Protein AF-A0A151MR21-F1 (afdb_monomer)

InterPro domains:
  IPR029207 FAM198 family [PF15051] (34-133)
  IPR029207 FAM198 family [PTHR15905] (34-133)

Sequence (136 aa):
MVDSTAPLGRAPCLSIQHTEWTKLALFDFLLQIRRTEPSQLVFIDNAGRLLHPEAKLNFRLLEGIDSFPQTAVTVLQSGCLQNMLLKSLYMDQEFWESQGGFEGLRHLLETIDRRGQILLQYIQDHNLTVIKDLLL

Foldseek 3Di:
DDDPPDDPPDDPPDPDDVVVVVVVVVCCVVVVPDPDDVPDDDDPPCPDDLVDDPVPDDCVVCPPQQEDEQVLLVCLVVLCQLVVVLVVQVVPVVSCVVQVHCVSCVSSSVSVSVNSVVVNVVCVVVVRYYDYDDPD

pLDDT: mean 83.93, std 15.31, range [38.72, 98.12]

Secondary structure (DSSP, 8-state):
-----------TT--S-HHHHHHHHHHHHHHT-----TTS---------TTS-GGG--GGGGTT--EEEHHHHHHHHHT-HHHHHHHHHHT-HHHHHHTTHHHHHHHHHHHHHHHHHHHHHHHHHTT-EEE-----

Structure (mmCIF, N/CA/C/O backbone):
data_AF-A0A151MR21-F1
#
_entry.id   AF-A0A151MR21-F1
#
loop_
_atom_site.group_PDB
_atom_site.id
_atom_site.type_symbol
_atom_site.label_atom_id
_atom_site.label_alt_id
_atom_site.label_comp_id
_atom_site.label_asym_id
_atom_site.label_entity_id
_atom_site.label_seq_id
_atom_site.pdbx_PDB_ins_code
_atom_site.Cartn_x
_atom_site.Cartn_y
_atom_site.Cartn_z
_atom_site.occupancy
_atom_site.B_iso_or_equiv
_atom_site.auth_seq_id
_atom_site.auth_comp_id
_atom_site.auth_asym_id
_atom_site.auth_atom_id
_atom_site.pdbx_PDB_model_num
ATOM 1 N N . MET A 1 1 ? 41.095 -40.585 25.741 1.00 38.72 1 MET A N 1
ATOM 2 C CA . MET A 1 1 ? 41.337 -39.137 25.893 1.00 38.72 1 MET A CA 1
ATOM 3 C C . MET A 1 1 ? 41.099 -38.544 24.515 1.00 38.72 1 MET A C 1
ATOM 5 O O . MET A 1 1 ? 41.920 -38.757 23.637 1.00 38.72 1 MET A O 1
ATOM 9 N N . VAL A 1 2 ? 39.893 -38.029 24.270 1.00 44.12 2 VAL A N 1
ATOM 10 C CA . VAL A 1 2 ? 39.498 -37.495 22.957 1.00 44.12 2 VAL A CA 1
ATOM 11 C C . VAL A 1 2 ? 39.950 -36.041 22.910 1.00 44.12 2 VAL A C 1
ATOM 13 O O . VAL A 1 2 ? 39.665 -35.284 23.835 1.00 44.12 2 VAL A O 1
ATOM 16 N N . ASP A 1 3 ? 40.717 -35.710 21.879 1.00 41.47 3 ASP A N 1
ATOM 17 C CA . ASP A 1 3 ? 41.233 -34.377 21.592 1.00 41.47 3 ASP A CA 1
ATOM 18 C C . ASP A 1 3 ? 40.075 -33.458 21.167 1.00 41.47 3 ASP A C 1
ATOM 20 O O . ASP A 1 3 ? 39.428 -33.678 20.142 1.00 41.47 3 ASP A O 1
ATOM 24 N N . SER A 1 4 ? 39.776 -32.463 22.002 1.00 50.44 4 SER A N 1
ATOM 25 C CA . SER A 1 4 ? 38.773 -31.426 21.752 1.00 50.44 4 SER A CA 1
ATOM 26 C C . SER A 1 4 ? 39.446 -30.206 21.134 1.00 50.44 4 SER A C 1
ATOM 28 O O . SER A 1 4 ? 39.573 -29.163 21.770 1.00 50.44 4 SER A O 1
ATOM 30 N N . THR A 1 5 ? 39.861 -30.320 19.879 1.00 56.72 5 THR A N 1
ATOM 31 C CA . THR A 1 5 ? 40.262 -29.176 19.052 1.00 56.72 5 THR A CA 1
ATOM 32 C C . THR A 1 5 ? 39.294 -29.030 17.881 1.00 56.72 5 THR A C 1
ATOM 34 O O . THR A 1 5 ? 39.641 -29.151 16.711 1.00 56.72 5 THR A O 1
ATOM 37 N N . ALA A 1 6 ? 38.024 -28.754 18.201 1.00 52.84 6 ALA A N 1
ATOM 38 C CA . ALA A 1 6 ? 37.104 -28.208 17.212 1.00 52.84 6 ALA A CA 1
ATOM 39 C C . ALA A 1 6 ? 37.568 -26.776 16.878 1.00 52.84 6 ALA A C 1
ATOM 41 O O . ALA A 1 6 ? 37.727 -25.970 17.801 1.00 52.84 6 ALA A O 1
ATOM 42 N N . PRO A 1 7 ? 37.790 -26.423 15.599 1.00 57.03 7 PRO A N 1
ATOM 43 C CA . PRO A 1 7 ? 38.008 -25.033 15.244 1.00 57.03 7 PRO A CA 1
ATOM 44 C C . PRO A 1 7 ? 36.784 -24.234 15.703 1.00 57.03 7 PRO A C 1
ATOM 46 O O . PRO A 1 7 ? 35.654 -24.702 15.559 1.00 57.03 7 PRO A O 1
ATOM 49 N N . LEU A 1 8 ? 36.995 -23.014 16.205 1.00 60.31 8 LEU A N 1
ATOM 50 C CA . LEU A 1 8 ? 35.966 -21.978 16.413 1.00 60.31 8 LEU A CA 1
ATOM 51 C C . LEU A 1 8 ? 35.385 -21.515 15.057 1.00 60.31 8 LEU A C 1
ATOM 53 O O . LEU A 1 8 ? 35.346 -20.335 14.720 1.00 60.31 8 LEU A O 1
ATOM 57 N N . GLY A 1 9 ? 35.001 -22.466 14.215 1.00 59.47 9 GLY A N 1
ATOM 58 C CA . GLY A 1 9 ? 34.546 -22.282 12.857 1.00 59.47 9 GLY A CA 1
ATOM 59 C C . GLY A 1 9 ? 33.036 -22.354 12.826 1.00 59.47 9 GLY A C 1
ATOM 60 O O . GLY A 1 9 ? 32.485 -23.419 12.597 1.00 59.47 9 GLY A O 1
ATOM 61 N N . ARG A 1 10 ? 32.413 -21.187 13.014 1.00 56.78 10 ARG A N 1
ATOM 62 C CA . ARG A 1 10 ? 31.068 -20.842 12.534 1.00 56.78 10 ARG A CA 1
ATOM 63 C C . ARG A 1 10 ? 29.939 -21.742 13.059 1.00 56.78 10 ARG A C 1
ATOM 65 O O . ARG A 1 10 ? 29.732 -22.857 12.596 1.00 56.78 10 ARG A O 1
ATOM 72 N N . ALA A 1 11 ? 29.143 -21.204 13.987 1.00 56.78 11 ALA A N 1
ATOM 73 C CA . ALA A 1 11 ? 27.914 -21.852 14.435 1.00 56.78 11 ALA A CA 1
ATOM 74 C C . ALA A 1 11 ? 27.050 -22.244 13.208 1.00 56.78 11 ALA A C 1
ATOM 76 O O . ALA A 1 11 ? 26.735 -21.357 12.406 1.00 56.78 11 ALA A O 1
ATOM 77 N N . PRO A 1 12 ? 26.651 -23.523 13.050 1.00 58.00 12 PRO A N 1
ATOM 78 C CA . PRO A 1 12 ? 25.942 -24.027 11.863 1.00 58.00 12 PRO A CA 1
ATOM 79 C C . PRO A 1 12 ? 24.595 -23.344 11.575 1.00 58.00 12 PRO A C 1
ATOM 81 O O . PRO A 1 12 ? 24.002 -23.556 10.523 1.00 58.00 12 PRO A O 1
ATOM 84 N N . CYS A 1 13 ? 24.106 -22.530 12.513 1.00 59.62 13 CYS A N 1
ATOM 85 C CA . CYS A 1 13 ? 22.783 -21.916 12.496 1.00 59.62 13 CYS A CA 1
ATOM 86 C C . CYS A 1 13 ? 22.773 -20.476 11.957 1.00 59.62 13 CYS A C 1
ATOM 88 O O . CYS A 1 13 ? 21.702 -19.896 11.803 1.00 59.62 13 CYS A O 1
ATOM 90 N N . LEU A 1 14 ? 23.937 -19.869 11.699 1.00 56.38 14 LEU A N 1
ATOM 91 C CA . LEU A 1 14 ? 24.028 -18.492 11.210 1.00 56.38 14 LEU A CA 1
ATOM 92 C C . LEU A 1 14 ? 24.391 -18.498 9.723 1.00 56.38 14 LEU A C 1
ATOM 94 O O . LEU A 1 14 ? 25.561 -18.544 9.335 1.00 56.38 14 LEU A O 1
ATOM 98 N N . SER A 1 15 ? 23.356 -18.438 8.882 1.00 58.53 15 SER A N 1
ATOM 99 C CA . SER A 1 15 ? 23.476 -18.265 7.426 1.00 58.53 15 SER A CA 1
ATOM 100 C C . SER A 1 15 ? 24.136 -16.934 7.040 1.00 58.53 15 SER A C 1
ATOM 102 O O . SER A 1 15 ? 24.659 -16.797 5.935 1.00 58.53 15 SER A O 1
ATOM 104 N N . ILE A 1 16 ? 24.172 -15.971 7.963 1.00 65.38 16 ILE A N 1
ATOM 105 C CA . ILE A 1 16 ? 24.714 -14.628 7.760 1.00 6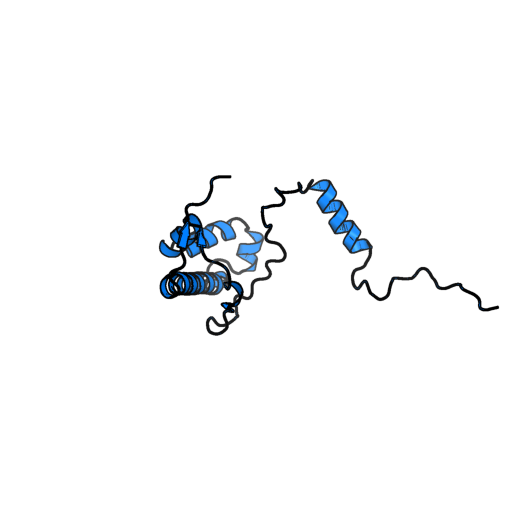5.38 16 ILE A CA 1
ATOM 106 C C . ILE A 1 16 ? 26.172 -14.581 8.242 1.00 65.38 16 ILE A C 1
ATOM 108 O O . ILE A 1 16 ? 26.481 -14.960 9.372 1.00 65.38 16 ILE A O 1
ATOM 112 N N . GLN A 1 17 ? 27.089 -14.126 7.382 1.00 76.69 17 GLN A N 1
ATOM 113 C CA .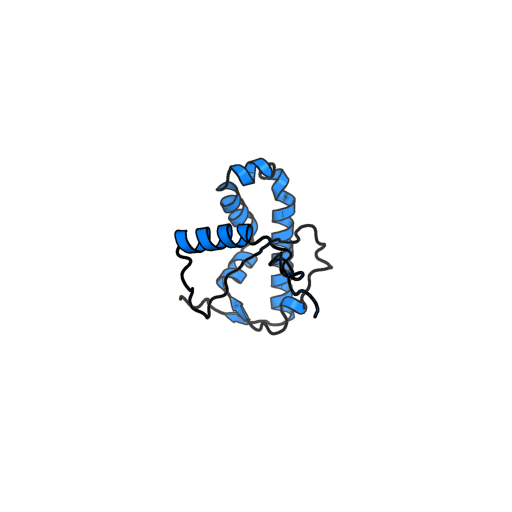 GLN A 1 17 ? 28.491 -13.910 7.759 1.00 76.69 17 GLN A CA 1
ATOM 114 C C . GLN A 1 17 ? 28.605 -12.796 8.809 1.00 76.69 17 GLN A C 1
ATOM 116 O O . GLN A 1 17 ? 27.911 -11.787 8.726 1.00 76.69 17 GLN A O 1
ATOM 121 N N . HIS A 1 18 ? 29.525 -12.940 9.767 1.00 74.62 18 HIS A N 1
ATOM 122 C CA . HIS A 1 18 ? 29.764 -11.935 10.814 1.00 74.62 18 HIS A CA 1
ATOM 123 C C . HIS A 1 18 ? 30.091 -10.539 10.245 1.00 74.62 18 HIS A C 1
ATOM 125 O O . HIS A 1 18 ? 29.738 -9.524 10.834 1.00 74.62 18 HIS A O 1
ATOM 131 N N . THR A 1 19 ? 30.709 -10.477 9.064 1.00 73.75 19 THR A N 1
ATOM 132 C CA . THR A 1 19 ? 31.006 -9.231 8.343 1.00 73.75 19 THR A CA 1
ATOM 133 C C . THR A 1 19 ? 29.758 -8.465 7.908 1.00 73.75 19 THR A C 1
ATOM 135 O O . THR A 1 19 ? 29.790 -7.239 7.874 1.00 73.75 19 THR A O 1
ATOM 138 N N . GLU A 1 20 ? 28.648 -9.147 7.616 1.00 79.44 20 GLU A N 1
ATOM 139 C CA . GLU A 1 20 ? 27.389 -8.477 7.263 1.00 79.44 20 GLU A CA 1
ATOM 140 C C . GLU A 1 20 ? 26.753 -7.812 8.490 1.00 79.44 20 GLU A C 1
ATOM 142 O O . GLU A 1 20 ? 26.259 -6.691 8.394 1.00 79.44 20 GLU A O 1
ATOM 147 N N . TRP A 1 21 ? 26.878 -8.429 9.671 1.00 79.06 21 TRP A N 1
ATOM 148 C CA . TRP A 1 21 ? 26.493 -7.795 10.936 1.00 79.06 21 TRP A CA 1
ATOM 149 C C . TRP A 1 21 ? 27.328 -6.547 11.234 1.00 79.06 21 TRP A C 1
ATOM 151 O O . TRP A 1 21 ? 26.794 -5.559 11.729 1.00 79.06 21 TRP A O 1
ATOM 161 N N . THR A 1 22 ? 28.623 -6.554 10.895 1.00 81.94 22 THR A N 1
ATOM 162 C CA . THR A 1 22 ? 29.491 -5.376 11.048 1.00 81.94 22 THR A CA 1
ATOM 163 C C . THR A 1 22 ? 29.026 -4.200 10.188 1.00 81.94 22 THR A C 1
ATOM 165 O O . THR A 1 22 ? 29.063 -3.068 10.664 1.00 81.94 22 THR A O 1
ATOM 168 N N . LYS A 1 23 ? 28.556 -4.441 8.955 1.00 82.12 23 LYS A N 1
ATOM 169 C CA . LYS A 1 23 ? 28.025 -3.374 8.087 1.00 82.12 23 LYS A CA 1
ATOM 170 C C . LYS A 1 23 ? 26.770 -2.741 8.683 1.00 82.12 23 LYS A C 1
ATOM 172 O O . LYS A 1 23 ? 26.696 -1.519 8.746 1.00 82.12 23 LYS A O 1
ATOM 177 N N . LEU A 1 24 ? 25.833 -3.564 9.159 1.00 79.44 24 LEU A N 1
ATOM 178 C CA . LEU A 1 24 ? 24.608 -3.093 9.810 1.00 79.44 24 LEU A CA 1
ATOM 179 C C . LEU A 1 24 ? 24.924 -2.292 11.083 1.00 79.44 24 LEU A C 1
ATOM 181 O O . LEU A 1 24 ? 24.492 -1.153 11.213 1.00 79.44 24 LEU A O 1
ATOM 185 N N . ALA A 1 25 ? 25.761 -2.842 11.970 1.00 80.31 25 ALA A N 1
ATOM 186 C CA . ALA A 1 25 ? 26.153 -2.191 13.221 1.00 80.31 25 ALA A CA 1
ATOM 187 C C . ALA A 1 25 ? 26.901 -0.863 13.004 1.00 80.31 25 ALA A C 1
ATOM 189 O O . ALA A 1 25 ? 26.692 0.090 13.754 1.00 80.31 25 ALA A O 1
ATOM 190 N N . LEU A 1 26 ? 27.760 -0.778 11.980 1.00 83.19 26 LEU A N 1
ATOM 191 C CA . LEU A 1 26 ? 28.422 0.470 11.595 1.00 83.19 26 LEU A CA 1
ATOM 192 C C . LEU A 1 26 ? 27.400 1.520 11.145 1.00 83.19 26 LEU A C 1
ATOM 194 O O . LEU A 1 26 ? 27.498 2.677 11.545 1.00 83.19 26 LEU A O 1
ATOM 198 N N . PHE A 1 27 ? 26.430 1.123 10.322 1.00 79.12 27 PHE A N 1
ATOM 199 C CA . PHE A 1 27 ? 25.399 2.026 9.818 1.00 79.12 27 PHE A CA 1
ATOM 200 C C . PHE A 1 27 ? 24.502 2.538 10.952 1.00 79.12 27 PHE A C 1
ATOM 202 O O . PHE A 1 27 ? 24.320 3.747 11.074 1.00 79.12 27 PHE A O 1
ATOM 209 N N . ASP A 1 28 ? 24.040 1.654 11.839 1.00 75.81 28 ASP A N 1
ATOM 210 C CA . ASP A 1 28 ? 23.249 2.016 13.023 1.00 75.81 28 ASP A CA 1
ATOM 211 C C . ASP A 1 28 ? 24.001 2.987 13.942 1.00 75.81 28 ASP A C 1
ATOM 213 O O . ASP A 1 28 ? 23.427 3.967 14.428 1.00 75.81 28 ASP A O 1
ATOM 217 N N . PHE A 1 29 ? 25.300 2.742 14.148 1.00 78.62 29 PHE A N 1
ATOM 218 C CA . PHE A 1 29 ? 26.169 3.614 14.932 1.00 78.62 29 PHE A CA 1
ATOM 219 C C . PHE A 1 29 ? 26.305 5.007 14.303 1.00 78.62 29 PHE A C 1
ATOM 221 O O . PHE A 1 29 ? 26.164 6.013 14.999 1.00 78.62 29 PHE A O 1
ATOM 228 N N . LEU A 1 30 ? 26.557 5.080 12.992 1.00 78.62 30 LEU A N 1
ATOM 229 C CA . LEU A 1 30 ? 26.747 6.347 12.277 1.00 78.62 30 LEU A CA 1
ATOM 230 C C . LEU A 1 30 ? 25.454 7.152 12.153 1.00 78.62 30 LEU A C 1
ATOM 232 O O . LEU A 1 30 ? 25.473 8.375 12.291 1.00 78.62 30 LEU A O 1
ATOM 236 N N . LEU A 1 31 ? 24.335 6.479 11.895 1.00 74.81 31 LEU A N 1
ATOM 237 C CA . LEU A 1 31 ? 23.042 7.129 11.713 1.00 74.81 31 LEU A CA 1
ATOM 238 C C . LEU A 1 31 ? 22.366 7.493 13.034 1.00 74.81 31 LEU A C 1
ATOM 240 O O . LEU A 1 31 ? 21.377 8.224 13.010 1.00 74.81 31 LEU A O 1
ATOM 244 N N . GLN A 1 32 ? 22.889 7.009 14.168 1.00 62.03 32 GLN A N 1
ATOM 245 C CA . GLN A 1 32 ? 22.267 7.144 15.483 1.00 62.03 32 GLN A CA 1
ATOM 246 C C . GLN A 1 32 ? 20.763 6.889 15.402 1.00 62.03 32 GLN A C 1
ATOM 248 O O . GLN A 1 32 ? 19.970 7.751 15.797 1.00 62.03 32 GLN A O 1
ATOM 253 N N . ILE A 1 33 ? 20.368 5.737 14.843 1.00 60.41 33 ILE A N 1
ATOM 254 C CA . ILE A 1 33 ? 18.953 5.372 14.748 1.00 60.41 33 ILE A CA 1
ATOM 255 C C . ILE A 1 33 ? 18.399 5.406 16.173 1.00 60.41 33 ILE A C 1
ATOM 257 O O . ILE A 1 33 ? 18.707 4.555 17.011 1.00 60.41 33 ILE A O 1
ATOM 261 N N . ARG A 1 34 ? 17.665 6.481 16.486 1.00 56.69 34 ARG A N 1
ATOM 262 C CA . ARG A 1 34 ? 17.106 6.696 17.815 1.00 56.69 34 ARG A CA 1
ATOM 263 C C . ARG A 1 34 ? 16.205 5.510 18.111 1.00 56.69 34 ARG A C 1
ATOM 265 O O . ARG A 1 34 ? 15.510 5.022 17.223 1.00 56.69 34 ARG A O 1
ATOM 272 N N . ARG A 1 35 ? 16.154 5.109 19.382 1.00 55.66 35 ARG A N 1
ATOM 273 C CA . ARG A 1 35 ? 14.978 4.404 19.887 1.00 55.66 35 ARG A CA 1
ATOM 274 C C . ARG A 1 35 ? 13.800 5.337 19.630 1.00 55.66 35 ARG A C 1
ATOM 276 O O . ARG A 1 35 ? 13.653 6.341 20.323 1.00 55.66 35 ARG A O 1
ATOM 283 N N . THR A 1 36 ? 13.050 5.066 18.570 1.00 55.59 36 THR A N 1
ATOM 284 C CA . THR A 1 36 ? 11.717 5.624 18.387 1.00 55.59 36 THR A CA 1
ATOM 285 C C . THR A 1 36 ? 10.909 5.309 19.640 1.00 55.59 36 THR A C 1
ATOM 287 O O . THR A 1 36 ? 11.229 4.358 20.363 1.00 55.59 36 THR A O 1
ATOM 290 N N . GLU A 1 37 ? 9.894 6.123 19.924 1.00 60.69 37 GLU A N 1
ATOM 291 C CA . GLU A 1 37 ? 8.915 5.806 20.963 1.00 60.69 37 GLU A CA 1
ATOM 292 C C . GLU A 1 37 ? 8.546 4.317 20.844 1.00 60.69 37 GLU A C 1
ATOM 294 O O . GLU A 1 37 ? 8.171 3.893 19.747 1.00 60.69 37 GLU A O 1
ATOM 299 N N . PRO A 1 38 ? 8.698 3.489 21.899 1.00 63.50 38 PRO A N 1
ATOM 300 C CA . PRO A 1 38 ? 8.489 2.040 21.802 1.00 63.50 38 PRO A CA 1
ATOM 301 C C . PRO A 1 38 ? 7.094 1.644 21.295 1.00 63.50 38 PRO A C 1
ATOM 303 O O . PRO A 1 38 ? 6.872 0.495 20.925 1.00 63.50 38 PRO A O 1
ATOM 306 N N . SER A 1 39 ? 6.153 2.590 21.303 1.00 70.88 39 SER A N 1
ATOM 307 C CA . SER A 1 39 ? 4.789 2.473 20.796 1.00 70.88 39 SER A CA 1
ATOM 308 C C . SER A 1 39 ? 4.641 2.747 19.294 1.00 70.88 39 SER A C 1
ATOM 310 O O . SER A 1 39 ? 3.578 2.461 18.744 1.00 70.88 39 SER A O 1
ATOM 312 N N . GLN A 1 40 ? 5.657 3.284 18.613 1.00 74.06 40 GLN A N 1
ATOM 313 C CA . GLN A 1 40 ? 5.590 3.596 17.188 1.00 74.06 40 GLN A CA 1
ATOM 314 C C . GLN A 1 40 ? 6.226 2.484 16.353 1.00 74.06 40 GLN A C 1
ATOM 316 O O . GLN A 1 40 ? 7.423 2.209 16.438 1.00 74.06 40 GLN A O 1
ATOM 321 N N . LEU A 1 41 ? 5.408 1.862 15.505 1.00 78.94 41 LEU A N 1
ATOM 322 C CA . LEU A 1 41 ? 5.872 0.868 14.545 1.00 78.94 41 LEU A CA 1
ATOM 323 C C . LEU A 1 41 ? 6.745 1.526 13.469 1.00 78.94 41 LEU A C 1
ATOM 325 O O . LEU A 1 41 ? 6.399 2.575 12.924 1.00 78.94 41 LEU A O 1
ATOM 329 N N . VAL A 1 42 ? 7.855 0.868 13.135 1.00 77.19 42 VAL A N 1
ATOM 330 C CA . VAL A 1 42 ? 8.700 1.216 11.989 1.00 77.19 42 VAL A CA 1
ATOM 331 C C . VAL A 1 42 ? 8.456 0.194 10.882 1.00 77.19 42 VAL A C 1
ATOM 333 O O . VAL A 1 42 ? 8.454 -1.011 11.130 1.00 77.19 42 VAL A O 1
ATOM 336 N N . PHE A 1 43 ? 8.252 0.672 9.656 1.00 78.56 43 PHE A N 1
ATOM 337 C CA . PHE A 1 43 ? 8.016 -0.173 8.487 1.00 78.56 43 PHE A CA 1
ATOM 338 C C . PHE A 1 43 ? 9.348 -0.543 7.827 1.00 78.56 43 PHE A C 1
ATOM 340 O O . PHE A 1 43 ? 9.901 0.251 7.066 1.00 78.56 43 PHE A O 1
ATOM 347 N N . ILE A 1 44 ? 9.859 -1.739 8.109 1.00 78.38 44 ILE A N 1
ATOM 348 C CA . ILE A 1 44 ? 11.095 -2.279 7.519 1.00 78.38 44 ILE A CA 1
ATOM 349 C C . ILE A 1 44 ? 10.793 -3.441 6.568 1.00 78.38 44 ILE A C 1
ATOM 351 O O . ILE A 1 44 ? 9.714 -4.026 6.617 1.00 78.38 44 ILE A O 1
ATOM 355 N N . ASP A 1 45 ? 11.750 -3.761 5.694 1.00 76.75 45 ASP A N 1
ATOM 356 C CA . ASP A 1 45 ? 11.670 -4.888 4.752 1.00 76.75 45 ASP A CA 1
ATOM 357 C C . ASP A 1 45 ? 10.436 -4.858 3.826 1.00 76.75 45 ASP A C 1
ATOM 359 O O . ASP A 1 45 ? 9.800 -5.873 3.534 1.00 76.75 45 ASP A O 1
ATOM 363 N N . ASN A 1 46 ? 10.109 -3.669 3.311 1.00 77.69 46 ASN A N 1
ATOM 364 C CA . ASN A 1 46 ? 8.941 -3.418 2.460 1.00 77.69 46 ASN A CA 1
ATOM 365 C C . ASN A 1 46 ? 9.128 -3.917 1.006 1.00 77.69 46 ASN A C 1
ATOM 367 O O . ASN A 1 46 ? 9.051 -3.144 0.052 1.00 77.69 46 ASN A O 1
ATOM 371 N N . ALA A 1 47 ? 9.350 -5.218 0.807 1.00 82.00 47 ALA A N 1
ATOM 372 C CA . ALA A 1 47 ? 9.399 -5.855 -0.514 1.00 82.00 47 ALA A CA 1
ATOM 373 C C . ALA A 1 47 ? 7.982 -6.214 -1.011 1.00 82.00 47 ALA A C 1
ATOM 375 O O . ALA A 1 47 ? 7.550 -7.372 -0.988 1.00 82.00 47 ALA A O 1
ATOM 376 N N . GLY A 1 48 ? 7.220 -5.198 -1.425 1.00 82.00 48 GLY A N 1
ATOM 377 C CA . GLY A 1 48 ? 5.824 -5.343 -1.849 1.00 82.00 48 GLY A CA 1
ATOM 378 C C . GLY A 1 48 ? 5.618 -6.301 -3.036 1.00 82.00 48 GLY A C 1
ATOM 379 O O . GLY A 1 48 ? 6.400 -6.344 -3.981 1.00 82.00 48 GLY A O 1
ATOM 380 N N . ARG A 1 49 ? 4.507 -7.056 -3.030 1.00 86.56 49 ARG A N 1
ATOM 381 C CA . ARG A 1 49 ? 4.126 -7.976 -4.124 1.00 86.56 49 ARG A CA 1
ATOM 382 C C . ARG A 1 49 ? 3.092 -7.343 -5.054 1.00 86.56 49 ARG A C 1
ATOM 384 O O . ARG A 1 49 ? 1.888 -7.592 -4.933 1.00 86.56 49 ARG A O 1
ATOM 391 N N . LEU A 1 50 ? 3.559 -6.510 -5.976 1.00 84.12 50 LEU A N 1
ATOM 392 C CA . LEU A 1 50 ? 2.703 -5.701 -6.855 1.00 84.12 50 LEU A CA 1
ATOM 393 C C . LEU A 1 50 ? 2.160 -6.468 -8.069 1.00 84.12 50 LEU A C 1
ATOM 395 O O . LEU A 1 50 ? 1.079 -6.162 -8.542 1.00 84.12 50 LEU A O 1
ATOM 399 N N . LEU A 1 51 ? 2.825 -7.536 -8.511 1.00 85.56 51 LEU A N 1
ATOM 400 C CA . LEU A 1 51 ? 2.301 -8.416 -9.571 1.00 85.56 51 LEU A CA 1
ATOM 401 C C . LEU A 1 51 ? 1.268 -9.435 -9.060 1.00 85.56 51 LEU A C 1
ATOM 403 O O . LEU A 1 51 ? 0.747 -10.248 -9.821 1.00 85.56 51 LEU A O 1
ATOM 407 N N . HIS A 1 52 ? 0.993 -9.440 -7.754 1.00 85.56 52 HIS A N 1
ATOM 408 C CA . HIS A 1 52 ? 0.053 -10.380 -7.160 1.00 85.56 52 HIS A CA 1
ATOM 409 C C . HIS A 1 52 ? -1.392 -10.000 -7.540 1.00 85.56 52 HIS A C 1
ATOM 411 O O . HIS A 1 52 ? -1.780 -8.853 -7.304 1.00 85.56 52 HIS A O 1
ATOM 417 N N . PRO A 1 53 ? -2.214 -10.928 -8.066 1.00 89.81 53 PRO A N 1
ATOM 418 C CA . PRO A 1 53 ? -3.597 -10.616 -8.419 1.00 89.81 53 PRO A CA 1
ATOM 419 C C . PRO A 1 53 ? -4.415 -10.137 -7.218 1.00 89.81 53 PRO A C 1
ATOM 421 O O . PRO A 1 53 ? -4.280 -10.691 -6.124 1.00 89.81 53 PRO A O 1
ATOM 424 N N . GLU A 1 54 ? -5.303 -9.170 -7.446 1.00 91.25 54 GLU A N 1
ATOM 425 C CA . GLU A 1 54 ? -6.194 -8.581 -6.432 1.00 91.25 54 GLU A CA 1
ATOM 426 C C . GLU A 1 54 ? -7.089 -9.626 -5.748 1.00 91.25 54 GLU A C 1
ATOM 428 O O . GLU A 1 54 ? -7.269 -9.598 -4.536 1.00 91.25 54 GLU A O 1
ATOM 433 N N . ALA A 1 55 ? -7.551 -10.636 -6.492 1.00 90.88 55 ALA A N 1
ATOM 434 C CA . ALA A 1 55 ? -8.342 -11.748 -5.952 1.00 90.88 55 ALA A CA 1
ATOM 435 C C . ALA A 1 55 ? -7.600 -12.603 -4.901 1.00 90.88 55 ALA A C 1
ATOM 437 O O . ALA A 1 55 ? -8.198 -13.474 -4.278 1.00 90.88 55 ALA A O 1
ATOM 438 N N . LYS A 1 56 ? -6.289 -12.396 -4.726 1.00 92.06 56 LYS A N 1
ATOM 439 C CA . LYS A 1 56 ? -5.454 -13.101 -3.745 1.00 92.06 56 LYS A CA 1
ATOM 440 C C . LYS A 1 56 ? -4.950 -12.185 -2.623 1.00 92.06 56 LYS A C 1
ATOM 442 O O . LYS A 1 56 ? -4.001 -12.552 -1.929 1.00 92.06 56 LYS A O 1
ATOM 447 N N . LEU A 1 57 ? -5.530 -10.996 -2.459 1.00 93.38 57 LEU A N 1
ATOM 448 C CA . LEU A 1 57 ? -5.249 -10.153 -1.298 1.00 93.38 57 LEU A CA 1
ATOM 449 C C . LEU A 1 57 ? -5.624 -10.895 -0.009 1.00 93.38 57 LEU A C 1
ATOM 451 O O . LEU A 1 57 ? -6.666 -11.541 0.078 1.00 93.38 57 LEU A O 1
ATOM 455 N N . ASN A 1 58 ? -4.748 -10.818 0.993 1.00 92.88 58 ASN A N 1
ATOM 456 C CA . ASN A 1 58 ? -4.926 -11.519 2.257 1.00 92.88 58 ASN A CA 1
ATOM 457 C C . ASN A 1 58 ? -5.586 -10.602 3.294 1.00 92.88 58 ASN A C 1
ATOM 459 O O . ASN A 1 58 ? -4.898 -9.937 4.068 1.00 92.88 58 ASN A O 1
ATOM 463 N N . PHE A 1 59 ? -6.918 -10.594 3.325 1.00 94.25 59 PHE A N 1
ATOM 464 C CA . PHE A 1 59 ? -7.695 -9.800 4.285 1.00 94.25 59 PHE A CA 1
ATOM 465 C C . PHE A 1 59 ? -7.513 -10.237 5.741 1.00 94.25 59 PHE A C 1
ATOM 467 O O . PHE A 1 59 ? -7.830 -9.468 6.641 1.00 94.25 59 PHE A O 1
ATOM 474 N N . ARG A 1 60 ? -6.904 -11.405 5.994 1.00 93.81 60 ARG A N 1
ATOM 475 C CA . ARG A 1 60 ? -6.530 -11.832 7.349 1.00 93.81 60 ARG A CA 1
ATOM 476 C C . ARG A 1 60 ? -5.607 -10.831 8.049 1.00 93.81 60 ARG A C 1
ATOM 478 O O . ARG A 1 60 ? -5.587 -10.759 9.268 1.00 93.81 60 ARG A O 1
ATOM 485 N N . LEU A 1 61 ? -4.853 -10.041 7.280 1.00 91.62 61 LEU A N 1
ATOM 486 C CA . LEU A 1 61 ? -4.009 -8.965 7.808 1.00 91.62 61 LEU A CA 1
ATOM 487 C C . LEU A 1 61 ? -4.810 -7.826 8.458 1.00 91.62 61 LEU A C 1
ATOM 489 O O . LEU A 1 61 ? -4.227 -7.025 9.179 1.00 91.62 61 LEU A O 1
ATOM 493 N N . LEU A 1 62 ? -6.115 -7.743 8.188 1.00 94.81 62 LEU A N 1
ATOM 494 C CA . LEU A 1 62 ? -7.016 -6.735 8.744 1.00 94.81 62 LEU A CA 1
ATOM 495 C C . LEU A 1 62 ? -7.834 -7.273 9.929 1.00 94.81 62 LEU A C 1
ATOM 497 O O . LEU A 1 62 ? -8.595 -6.522 10.534 1.00 94.81 62 LEU A O 1
ATOM 501 N N . GLU A 1 63 ? -7.703 -8.559 10.274 1.00 92.25 63 GLU A N 1
ATOM 502 C CA . GLU A 1 63 ? -8.388 -9.138 11.432 1.00 92.25 63 GLU A CA 1
ATOM 503 C C . GLU A 1 63 ? -7.903 -8.475 12.729 1.00 92.25 63 GLU A C 1
ATOM 505 O O . GLU A 1 63 ? -6.705 -8.358 12.978 1.00 92.25 63 GLU A O 1
ATOM 510 N N . GLY A 1 64 ? -8.849 -8.049 13.569 1.00 93.25 64 GLY A N 1
ATOM 511 C CA . GLY A 1 64 ? -8.558 -7.356 14.829 1.00 93.25 64 GLY A CA 1
ATOM 512 C C . GLY A 1 64 ? -8.297 -5.854 14.690 1.00 93.25 64 GLY A C 1
ATOM 513 O O . GLY A 1 64 ? -8.147 -5.189 15.711 1.00 93.25 64 GLY A O 1
ATOM 514 N N . ILE A 1 65 ? -8.283 -5.310 13.468 1.00 94.38 65 ILE A N 1
ATOM 515 C CA . ILE A 1 65 ? -8.266 -3.862 13.233 1.00 94.38 65 ILE A CA 1
ATOM 516 C C . ILE A 1 65 ? -9.708 -3.352 13.238 1.00 94.38 65 ILE A C 1
ATOM 518 O O . ILE A 1 65 ? -10.519 -3.746 12.402 1.00 94.38 65 ILE A O 1
ATOM 522 N N . ASP A 1 66 ? -10.022 -2.461 14.171 1.00 95.00 66 ASP A N 1
ATOM 523 C CA . ASP A 1 66 ? -11.351 -1.860 14.338 1.00 95.00 66 ASP A CA 1
ATOM 524 C C . ASP A 1 66 ? -11.448 -0.428 13.787 1.00 95.00 66 ASP A C 1
ATOM 526 O O . ASP A 1 66 ? -12.547 0.110 13.601 1.00 95.00 66 ASP A O 1
ATOM 530 N N . SER A 1 67 ? -10.298 0.191 13.521 1.00 95.31 67 SER A N 1
ATOM 531 C CA . SER A 1 67 ? -10.184 1.603 13.198 1.00 95.31 67 SER A CA 1
ATOM 532 C C . SER A 1 67 ? -9.053 1.889 12.212 1.00 95.31 67 SER A C 1
ATOM 534 O O . SER A 1 67 ? -7.989 1.271 12.249 1.00 95.31 67 SER A O 1
ATOM 536 N N . PHE A 1 68 ? -9.284 2.852 11.319 1.00 95.81 68 PHE A N 1
ATOM 537 C CA . PHE A 1 68 ? -8.300 3.351 10.360 1.00 95.81 68 PHE A CA 1
ATOM 538 C C . PHE A 1 68 ? -8.069 4.858 10.526 1.00 95.81 68 PHE A C 1
ATOM 540 O O . PHE A 1 68 ? -9.006 5.594 10.846 1.00 95.81 68 PHE A O 1
ATOM 547 N N . PRO A 1 69 ? -6.842 5.346 10.267 1.00 94.81 69 PRO A N 1
ATOM 548 C CA . PRO A 1 69 ? -6.529 6.768 10.345 1.00 94.81 69 PRO A CA 1
ATOM 549 C C . PRO A 1 69 ? -7.259 7.576 9.265 1.00 94.81 69 PRO A C 1
ATOM 551 O O . PRO A 1 69 ? -7.193 7.263 8.070 1.00 94.81 69 PRO A O 1
ATOM 554 N N . GLN A 1 70 ? -7.917 8.658 9.683 1.00 95.44 70 GLN A N 1
ATOM 555 C 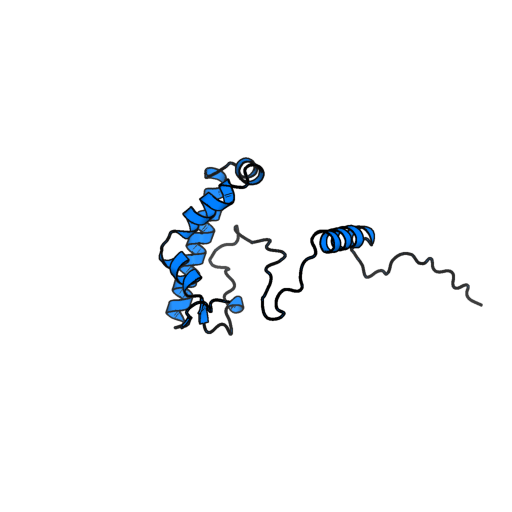CA . GLN A 1 70 ? -8.694 9.548 8.821 1.00 95.44 70 GLN A CA 1
ATOM 556 C C . GLN A 1 70 ? -7.852 10.118 7.687 1.00 95.44 70 GLN A C 1
ATOM 558 O O . GLN A 1 70 ? -8.341 10.184 6.558 1.00 95.44 70 GLN A O 1
ATOM 563 N N . THR A 1 71 ? -6.603 10.507 7.945 1.00 93.31 71 THR A N 1
ATOM 564 C CA . THR A 1 71 ? -5.724 11.065 6.910 1.00 93.31 71 THR A CA 1
ATOM 565 C C . THR A 1 71 ? -5.489 10.058 5.788 1.00 93.31 71 THR A C 1
ATOM 567 O O . THR A 1 71 ? -5.654 10.404 4.618 1.00 93.31 71 THR A O 1
ATOM 570 N N . ALA A 1 72 ? -5.191 8.797 6.116 1.00 93.56 72 ALA A N 1
ATOM 571 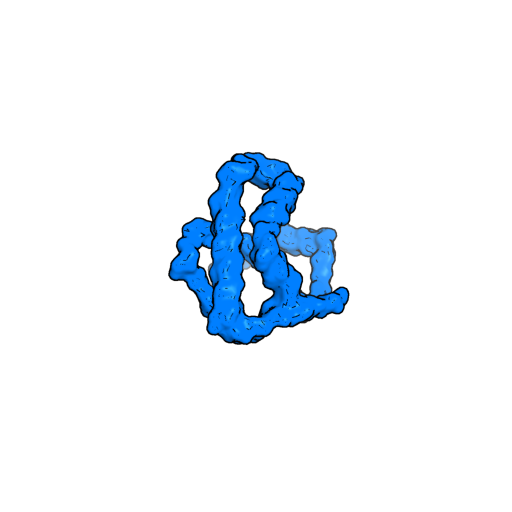C CA . ALA A 1 72 ? -4.964 7.762 5.109 1.00 93.56 72 ALA A CA 1
ATOM 572 C C . ALA A 1 72 ? -6.238 7.462 4.306 1.00 93.56 72 ALA A C 1
ATOM 574 O O . ALA A 1 72 ? -6.202 7.443 3.075 1.00 93.56 72 ALA A O 1
ATOM 575 N N . VAL A 1 73 ? -7.377 7.297 4.988 1.00 96.69 73 VAL A N 1
ATOM 576 C CA . VAL A 1 73 ? -8.672 7.051 4.331 1.00 96.69 73 VAL A CA 1
ATOM 577 C C . VAL A 1 73 ? -9.047 8.210 3.405 1.00 96.69 73 VAL A C 1
ATOM 579 O O . VAL A 1 73 ? -9.458 7.981 2.270 1.00 96.69 73 VAL A O 1
ATOM 582 N N . THR A 1 74 ? -8.832 9.452 3.842 1.00 96.00 74 THR A N 1
ATOM 583 C CA . THR A 1 74 ? -9.104 10.656 3.040 1.00 96.00 74 THR A CA 1
ATOM 584 C C . THR A 1 74 ? -8.227 10.708 1.788 1.00 96.00 74 THR A C 1
ATOM 586 O O . THR A 1 74 ? -8.722 11.027 0.707 1.00 96.00 74 THR A O 1
ATOM 589 N N . VAL A 1 75 ? -6.940 10.351 1.889 1.00 94.94 75 VAL A N 1
ATOM 590 C CA . VAL A 1 75 ? -6.050 10.267 0.718 1.00 94.94 75 VAL A CA 1
ATOM 591 C C . VAL A 1 75 ? -6.573 9.240 -0.288 1.00 94.94 75 VAL A C 1
ATOM 593 O O . VAL A 1 75 ? -6.675 9.567 -1.471 1.00 94.94 75 VAL A O 1
ATOM 596 N N . LEU A 1 76 ? -6.971 8.044 0.161 1.00 95.94 76 LEU A N 1
ATOM 597 C CA . LEU A 1 76 ? -7.532 7.017 -0.726 1.00 95.94 76 LEU A CA 1
ATOM 598 C C . LEU A 1 76 ? -8.835 7.480 -1.393 1.00 95.94 76 LEU A C 1
ATOM 600 O O . LEU A 1 76 ? -8.995 7.331 -2.603 1.00 95.94 76 LEU A O 1
ATOM 604 N N . GLN A 1 77 ? -9.744 8.083 -0.624 1.00 95.88 77 GLN A N 1
ATOM 605 C CA . GLN A 1 77 ? -11.026 8.590 -1.128 1.00 95.88 77 GLN A CA 1
ATOM 606 C C . GLN A 1 77 ? -10.859 9.740 -2.124 1.00 95.88 77 GLN A C 1
ATOM 608 O O . GLN A 1 77 ? -11.679 9.895 -3.024 1.00 95.88 77 GLN A O 1
ATOM 613 N N . SER A 1 78 ? -9.801 10.542 -1.985 1.00 96.00 78 SER A N 1
ATOM 614 C CA . SER A 1 78 ? -9.553 11.679 -2.875 1.00 96.00 78 SER A CA 1
ATOM 615 C C . SER A 1 78 ? -9.159 11.278 -4.302 1.00 96.00 78 SER A C 1
ATOM 617 O O . SER A 1 78 ? -9.223 12.113 -5.200 1.00 96.00 78 SER A O 1
ATOM 619 N N . GLY A 1 79 ? -8.698 10.039 -4.515 1.00 90.88 79 GLY A N 1
ATOM 620 C CA . GLY A 1 79 ? -8.111 9.606 -5.789 1.00 90.88 79 GLY A CA 1
ATOM 621 C C . GLY A 1 79 ? -6.751 10.246 -6.103 1.00 90.88 79 GLY A C 1
ATOM 622 O O . GLY A 1 79 ? -6.216 10.063 -7.191 1.00 90.88 79 GLY A O 1
ATOM 623 N N . CYS A 1 80 ? -6.158 10.998 -5.169 1.00 92.62 80 CYS A N 1
ATOM 624 C CA . CYS A 1 80 ? -4.877 11.674 -5.382 1.00 92.62 80 CYS A CA 1
ATOM 625 C C . CYS A 1 80 ? -3.652 10.777 -5.141 1.00 92.62 80 CYS A C 1
ATOM 627 O O . CYS A 1 80 ? -2.539 11.214 -5.444 1.00 92.62 80 CYS A O 1
ATOM 629 N N . LEU A 1 81 ? -3.822 9.562 -4.598 1.00 92.06 81 LEU A N 1
ATOM 630 C CA . LEU A 1 81 ? -2.709 8.708 -4.167 1.00 92.06 81 LEU A CA 1
ATOM 631 C C . LEU A 1 81 ? -1.715 8.434 -5.303 1.00 92.06 81 LEU A C 1
ATOM 633 O O . LEU A 1 81 ? -0.524 8.698 -5.131 1.00 92.06 81 LEU A O 1
ATOM 637 N N . GLN A 1 82 ? -2.182 7.996 -6.474 1.00 91.69 82 GLN A N 1
ATOM 638 C CA . GLN A 1 82 ? -1.322 7.782 -7.640 1.00 91.69 82 GLN A CA 1
ATOM 639 C C . GLN A 1 82 ? -0.488 9.021 -8.001 1.00 91.69 82 GLN A C 1
ATOM 641 O O . GLN A 1 82 ? 0.712 8.906 -8.239 1.00 91.69 82 GLN A O 1
ATOM 646 N N . ASN A 1 83 ? -1.086 10.214 -8.017 1.00 90.75 83 ASN A N 1
ATOM 647 C CA . ASN A 1 83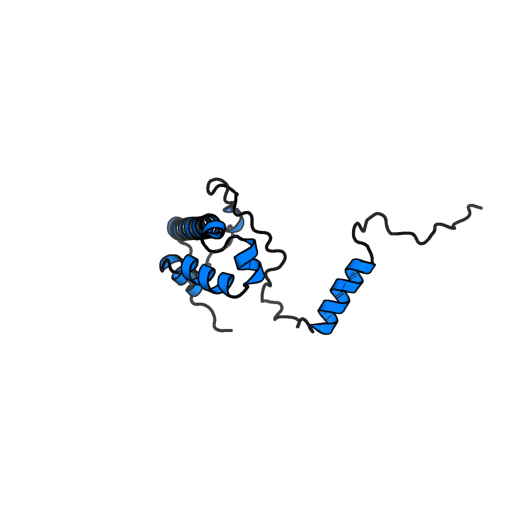 ? -0.370 11.449 -8.354 1.00 90.75 83 ASN A CA 1
ATOM 648 C C . ASN A 1 83 ? 0.652 11.839 -7.273 1.00 90.75 83 ASN A C 1
ATOM 650 O O . ASN A 1 83 ? 1.742 12.321 -7.584 1.00 90.75 83 ASN A O 1
ATOM 654 N N . MET A 1 84 ? 0.317 11.627 -5.999 1.00 93.19 84 MET A N 1
ATOM 655 C CA . MET A 1 84 ? 1.240 11.851 -4.882 1.00 93.19 84 MET A CA 1
ATOM 656 C C . MET A 1 84 ? 2.443 10.906 -4.966 1.00 93.19 84 MET A C 1
ATOM 658 O O . MET A 1 84 ? 3.583 11.361 -4.856 1.00 93.19 84 MET A O 1
ATOM 662 N N . LEU A 1 85 ? 2.201 9.620 -5.234 1.00 93.00 85 LEU A N 1
ATOM 663 C CA . LEU A 1 85 ? 3.251 8.622 -5.434 1.00 93.00 85 LEU A CA 1
ATOM 664 C C . LEU A 1 85 ? 4.120 8.962 -6.639 1.00 93.00 85 LEU A C 1
ATOM 666 O O . LEU A 1 85 ? 5.339 8.927 -6.525 1.00 93.00 85 LEU A O 1
ATOM 670 N N . LEU A 1 86 ? 3.521 9.359 -7.762 1.00 92.94 86 LEU A N 1
ATOM 671 C CA . LEU A 1 86 ? 4.265 9.728 -8.962 1.00 92.94 86 LEU A CA 1
ATOM 672 C C . LEU A 1 86 ? 5.262 10.859 -8.693 1.00 92.94 86 LEU A C 1
ATOM 674 O O . LEU A 1 86 ? 6.434 10.749 -9.043 1.00 92.94 86 LEU A O 1
ATOM 678 N N . LYS A 1 87 ? 4.804 11.924 -8.023 1.00 91.38 87 LYS A N 1
ATOM 679 C CA . LYS A 1 87 ? 5.653 13.059 -7.640 1.00 91.38 87 LYS A CA 1
ATOM 680 C C . LYS A 1 87 ? 6.764 12.634 -6.689 1.00 91.38 87 LYS A C 1
ATOM 682 O O . LYS A 1 87 ? 7.888 13.089 -6.848 1.00 91.38 87 LYS A O 1
ATOM 687 N N . SER A 1 88 ? 6.456 11.767 -5.724 1.00 93.81 88 SER A N 1
ATOM 688 C CA . SER A 1 88 ? 7.447 11.264 -4.771 1.00 93.81 88 SER A CA 1
ATOM 689 C C . SER A 1 88 ? 8.504 10.389 -5.444 1.00 93.81 88 SER A C 1
ATOM 691 O O . SER A 1 88 ? 9.686 10.567 -5.176 1.00 93.81 88 SER A O 1
ATOM 693 N N . LEU A 1 89 ? 8.098 9.462 -6.315 1.00 92.06 89 LEU A N 1
ATOM 694 C CA . LEU A 1 89 ? 9.005 8.549 -7.016 1.00 92.06 89 LEU A CA 1
ATOM 695 C C . LEU A 1 89 ? 9.885 9.284 -8.029 1.00 92.06 89 LEU A C 1
ATOM 697 O O . LEU A 1 89 ? 11.036 8.913 -8.202 1.00 92.06 89 LEU A O 1
ATOM 701 N N . TYR A 1 90 ? 9.376 10.349 -8.653 1.00 93.94 90 TYR A N 1
ATOM 702 C CA . TYR A 1 90 ? 10.170 11.198 -9.542 1.00 93.94 90 TYR A CA 1
ATOM 703 C C . TYR A 1 90 ? 11.332 11.904 -8.823 1.00 93.94 90 TYR A C 1
ATOM 705 O O . TYR A 1 90 ? 12.322 12.252 -9.458 1.00 93.94 90 TYR A O 1
ATOM 713 N N . MET A 1 91 ? 11.247 12.130 -7.507 1.00 94.88 91 MET A N 1
ATOM 714 C CA . MET A 1 91 ? 12.338 12.786 -6.772 1.00 94.88 91 MET A CA 1
ATOM 715 C C . MET A 1 91 ? 13.625 11.955 -6.755 1.00 94.88 91 MET A C 1
ATOM 717 O O . MET A 1 91 ? 14.710 12.530 -6.692 1.00 94.88 91 MET A O 1
ATOM 721 N N . ASP A 1 92 ? 13.511 10.631 -6.842 1.00 94.88 92 ASP A N 1
ATOM 722 C CA . ASP A 1 92 ? 14.643 9.730 -7.034 1.00 94.88 92 ASP A CA 1
ATOM 723 C C . ASP A 1 92 ? 14.831 9.487 -8.538 1.00 94.88 92 ASP A C 1
ATOM 725 O O . ASP A 1 92 ? 14.179 8.633 -9.137 1.00 94.88 92 ASP A O 1
ATOM 729 N N . GLN A 1 93 ? 15.688 10.296 -9.167 1.00 94.44 93 GLN A N 1
ATOM 730 C CA . GLN A 1 93 ? 15.916 10.235 -10.615 1.00 94.44 93 GLN A CA 1
ATOM 731 C C . GLN A 1 93 ? 16.538 8.904 -11.050 1.00 94.44 93 GLN A C 1
ATOM 733 O O . GLN A 1 93 ? 16.166 8.378 -12.097 1.00 94.44 93 GLN A O 1
ATOM 738 N N . GLU A 1 94 ? 17.428 8.327 -10.238 1.00 95.25 94 GLU A N 1
ATOM 739 C CA . GLU A 1 94 ? 18.060 7.043 -10.547 1.00 95.25 94 GLU A CA 1
ATOM 740 C C . GLU A 1 94 ? 17.016 5.923 -10.541 1.00 95.25 94 GLU A C 1
ATOM 742 O O . GLU A 1 94 ? 16.911 5.155 -11.504 1.00 95.25 94 GLU A O 1
ATOM 747 N N . PHE A 1 95 ? 16.168 5.878 -9.509 1.00 93.19 95 PHE A N 1
ATOM 748 C CA . PHE A 1 95 ? 15.037 4.961 -9.485 1.00 93.19 95 PHE A CA 1
ATOM 749 C C . PHE A 1 95 ? 14.103 5.215 -10.672 1.00 93.19 95 PHE A C 1
ATOM 751 O O . PHE A 1 95 ? 13.819 4.288 -11.429 1.00 93.19 95 PHE A O 1
ATOM 758 N N . TRP A 1 96 ? 13.655 6.452 -10.877 1.00 95.00 96 TRP A N 1
ATOM 759 C CA . TRP A 1 96 ? 12.695 6.809 -11.919 1.00 95.00 96 TRP A CA 1
ATOM 760 C C . TRP A 1 96 ? 13.145 6.376 -13.318 1.00 95.00 96 TRP A C 1
ATOM 762 O O . TRP A 1 96 ? 12.384 5.725 -14.042 1.00 95.00 96 TRP A O 1
ATOM 772 N N . GLU A 1 97 ? 14.384 6.693 -13.692 1.00 95.81 97 GLU A N 1
ATOM 773 C CA . GLU A 1 97 ? 14.959 6.304 -14.979 1.00 95.81 97 GLU A CA 1
ATOM 774 C C . GLU A 1 97 ? 15.127 4.784 -15.082 1.00 95.81 97 GLU A C 1
ATOM 776 O O . GLU A 1 97 ? 14.760 4.204 -16.107 1.00 95.81 97 GLU A O 1
ATOM 781 N N . SER A 1 98 ? 15.574 4.115 -14.009 1.00 96.69 98 SER A N 1
ATOM 782 C CA . SER A 1 98 ? 15.708 2.648 -13.982 1.00 96.69 98 SER A CA 1
ATOM 783 C C . SER A 1 98 ? 14.378 1.916 -14.193 1.00 96.69 98 SER A C 1
ATOM 785 O O . SER A 1 98 ? 14.361 0.800 -14.713 1.00 96.69 98 SER A O 1
ATOM 787 N N . GLN A 1 99 ? 13.260 2.543 -13.813 1.00 95.75 99 GLN A N 1
ATOM 788 C CA . GLN A 1 99 ? 11.920 2.000 -14.012 1.00 95.75 99 GLN A CA 1
ATOM 789 C C . GLN A 1 99 ? 11.320 2.369 -15.375 1.00 95.75 99 GLN A C 1
ATOM 791 O O . GLN A 1 99 ? 10.209 1.943 -15.659 1.00 95.75 99 GLN A O 1
ATOM 796 N N . GLY A 1 100 ? 11.999 3.139 -16.233 1.00 96.50 100 GLY A N 1
ATOM 797 C CA . GLY A 1 100 ? 11.437 3.599 -17.512 1.00 96.50 100 GLY A CA 1
ATOM 798 C C . GLY A 1 100 ? 10.424 4.741 -17.364 1.00 96.50 100 GLY A C 1
ATOM 799 O O . GLY A 1 100 ? 9.529 4.902 -18.199 1.00 96.50 100 GLY A O 1
ATOM 800 N N . GLY A 1 101 ? 10.543 5.525 -16.291 1.00 95.81 101 GLY A N 1
ATOM 801 C CA . GLY A 1 101 ? 9.689 6.665 -15.985 1.00 95.81 101 GLY A CA 1
ATOM 802 C C . GLY A 1 101 ? 8.217 6.303 -15.782 1.00 95.81 101 GLY A C 1
ATOM 803 O O . GLY A 1 101 ? 7.878 5.238 -15.266 1.00 95.81 101 GLY A O 1
ATOM 804 N N . PHE A 1 102 ? 7.318 7.203 -16.192 1.00 94.94 102 PHE A N 1
ATOM 805 C CA . PHE A 1 102 ? 5.876 7.018 -16.002 1.00 94.94 102 PHE A CA 1
ATOM 806 C C . PHE A 1 102 ? 5.356 5.719 -16.631 1.00 94.94 102 PHE A C 1
ATOM 808 O O . PHE A 1 102 ? 4.601 4.997 -15.985 1.00 94.94 102 PHE A O 1
ATOM 815 N N . GLU A 1 103 ? 5.763 5.397 -17.862 1.00 96.31 103 GLU A N 1
ATOM 816 C CA . GLU A 1 103 ? 5.235 4.225 -18.571 1.00 96.31 103 GLU A CA 1
ATOM 817 C C . GLU A 1 103 ? 5.591 2.910 -17.870 1.00 96.31 103 GLU A C 1
ATOM 819 O O . GLU A 1 103 ? 4.736 2.027 -17.772 1.00 96.31 103 GLU A O 1
ATOM 824 N N . GLY A 1 104 ? 6.805 2.779 -17.328 1.00 95.19 104 GLY A N 1
ATOM 825 C CA . GLY A 1 104 ? 7.171 1.570 -16.590 1.00 95.19 104 GLY A CA 1
ATOM 826 C C . GLY A 1 104 ? 6.603 1.512 -15.168 1.00 95.19 104 GLY A C 1
ATOM 827 O O . GLY A 1 104 ? 6.375 0.422 -14.644 1.00 95.19 104 GLY A O 1
ATOM 828 N N . LEU A 1 105 ? 6.245 2.657 -14.577 1.00 94.44 105 LEU A N 1
ATOM 829 C CA . LEU A 1 105 ? 5.541 2.723 -13.291 1.00 94.44 105 LEU A CA 1
ATOM 830 C C . LEU A 1 105 ? 4.012 2.641 -13.407 1.00 94.44 105 LEU A C 1
ATOM 832 O O . LEU A 1 105 ? 3.342 2.407 -12.400 1.00 94.44 105 LEU A O 1
ATOM 836 N N . ARG A 1 106 ? 3.437 2.800 -14.604 1.00 94.19 106 ARG A N 1
ATOM 837 C CA . ARG A 1 106 ? 1.981 2.886 -14.809 1.00 94.19 106 ARG A CA 1
ATOM 838 C C . ARG A 1 106 ? 1.223 1.734 -14.150 1.00 94.19 106 ARG A C 1
ATOM 840 O O . ARG A 1 106 ? 0.327 1.973 -13.347 1.00 94.19 106 ARG A O 1
ATOM 847 N N . HIS A 1 107 ? 1.622 0.492 -14.426 1.00 93.12 107 HIS A N 1
ATOM 848 C CA . HIS A 1 107 ? 0.953 -0.690 -13.868 1.00 93.12 107 HIS A CA 1
ATOM 849 C C . HIS A 1 107 ? 1.067 -0.761 -12.336 1.00 93.12 107 HIS A C 1
ATOM 851 O O . HIS A 1 107 ? 0.127 -1.170 -11.654 1.00 93.12 107 HIS A O 1
ATOM 857 N N . LEU A 1 108 ? 2.220 -0.370 -11.781 1.00 92.69 108 LEU A N 1
ATOM 858 C CA . LEU A 1 108 ? 2.435 -0.313 -10.334 1.00 92.69 108 LEU A CA 1
ATOM 859 C C . LEU A 1 108 ? 1.451 0.660 -9.687 1.00 92.69 108 LEU A C 1
ATOM 861 O O . LEU A 1 108 ? 0.783 0.299 -8.718 1.00 92.69 108 LEU A O 1
ATOM 865 N N . LEU A 1 109 ? 1.340 1.864 -10.243 1.00 93.44 109 LEU 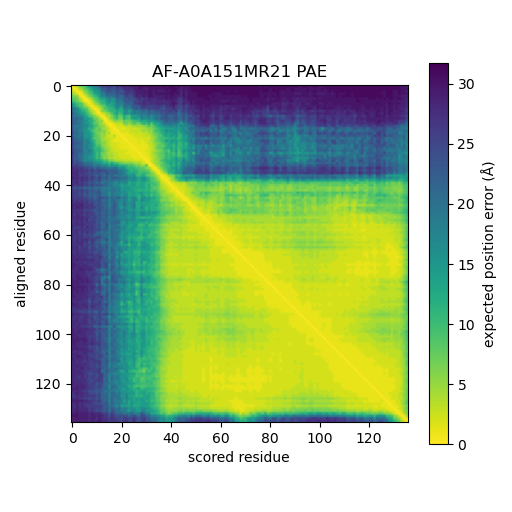A N 1
ATOM 866 C CA . LEU A 1 109 ? 0.471 2.913 -9.720 1.00 93.44 109 LEU A CA 1
ATOM 867 C C . LEU A 1 109 ? -1.005 2.515 -9.812 1.00 93.44 109 LEU A C 1
ATOM 869 O O . LEU A 1 109 ? -1.721 2.611 -8.819 1.00 93.44 109 LEU A O 1
ATOM 873 N N . GLU A 1 110 ? -1.432 1.976 -10.957 1.00 93.25 110 GLU A N 1
ATOM 874 C CA . GLU A 1 110 ? -2.793 1.458 -11.143 1.00 93.25 110 GLU A CA 1
ATOM 875 C C . GLU A 1 110 ? -3.120 0.337 -10.148 1.00 93.25 110 GLU A C 1
ATOM 877 O O . GLU A 1 110 ? -4.216 0.297 -9.589 1.00 93.25 110 GLU A O 1
ATOM 882 N N . THR A 1 111 ? -2.167 -0.565 -9.888 1.00 94.88 111 THR A N 1
ATOM 883 C CA . THR A 1 111 ? -2.355 -1.653 -8.919 1.00 94.88 111 THR A CA 1
ATOM 884 C C . THR A 1 111 ? -2.529 -1.114 -7.501 1.00 94.88 111 THR A C 1
ATOM 886 O O . THR A 1 111 ? -3.379 -1.607 -6.758 1.00 94.88 111 THR A O 1
ATOM 889 N N . ILE A 1 112 ? -1.727 -0.125 -7.097 1.00 94.62 112 ILE A N 1
ATOM 890 C CA . ILE A 1 112 ? -1.830 0.480 -5.764 1.00 94.62 112 ILE A CA 1
ATOM 891 C C . ILE A 1 112 ? -3.190 1.161 -5.595 1.00 94.62 112 ILE A C 1
ATOM 893 O O . ILE A 1 112 ? -3.862 0.912 -4.594 1.00 94.62 112 ILE A O 1
ATOM 897 N N . ASP A 1 113 ? -3.626 1.939 -6.584 1.00 93.75 113 ASP A N 1
ATOM 898 C CA . ASP A 1 113 ? -4.918 2.624 -6.532 1.00 93.75 113 ASP A CA 1
ATOM 899 C C . ASP A 1 113 ? -6.087 1.636 -6.468 1.00 93.75 113 ASP A C 1
ATOM 901 O O . ASP A 1 113 ? -6.953 1.770 -5.599 1.00 93.75 113 ASP A O 1
ATOM 905 N N . ARG A 1 114 ? -6.093 0.587 -7.304 1.00 95.19 114 ARG A N 1
ATOM 906 C CA . ARG A 1 114 ? -7.132 -0.459 -7.255 1.00 95.19 114 ARG A CA 1
ATOM 907 C C . ARG A 1 114 ? -7.187 -1.150 -5.898 1.00 95.19 114 ARG A C 1
ATOM 909 O O . ARG A 1 114 ? -8.268 -1.337 -5.343 1.00 95.19 114 ARG A O 1
ATOM 916 N N . ARG A 1 115 ? -6.032 -1.482 -5.318 1.00 96.88 115 ARG A N 1
ATOM 917 C CA . ARG A 1 115 ? -5.963 -2.064 -3.968 1.00 96.88 115 ARG A CA 1
ATOM 918 C C . ARG A 1 115 ? -6.443 -1.089 -2.894 1.00 96.88 115 ARG A C 1
ATOM 920 O O . ARG A 1 115 ? -7.088 -1.524 -1.944 1.00 96.88 115 ARG A O 1
ATOM 927 N N . GLY A 1 116 ? -6.186 0.207 -3.060 1.00 96.00 116 GLY A N 1
ATOM 928 C CA . GLY A 1 116 ? -6.745 1.263 -2.218 1.00 96.00 116 GLY A CA 1
ATOM 929 C C . GLY A 1 116 ? -8.274 1.285 -2.250 1.00 96.00 116 GLY A C 1
ATOM 930 O O . GLY A 1 116 ? -8.903 1.326 -1.196 1.00 96.00 116 GLY A O 1
ATOM 931 N N . GLN A 1 117 ? -8.879 1.168 -3.436 1.00 97.06 117 GLN A N 1
ATOM 932 C CA . GLN A 1 117 ? -10.339 1.082 -3.577 1.00 97.06 117 GLN A CA 1
ATOM 933 C C . GLN A 1 117 ? -10.913 -0.189 -2.940 1.00 97.06 117 GLN A C 1
ATOM 935 O O . GLN A 1 117 ? -11.924 -0.126 -2.245 1.00 97.06 117 GLN A O 1
ATOM 940 N N . ILE A 1 118 ? -10.242 -1.333 -3.101 1.00 97.75 118 ILE A N 1
ATOM 941 C CA . ILE A 1 118 ? -10.632 -2.586 -2.435 1.00 97.75 118 ILE A CA 1
ATOM 942 C C . ILE A 1 118 ? -10.594 -2.433 -0.907 1.00 97.75 118 ILE A C 1
ATOM 944 O O . ILE A 1 118 ? -11.500 -2.904 -0.222 1.00 97.75 118 ILE A O 1
ATOM 948 N N . LEU A 1 119 ? -9.578 -1.756 -0.363 1.00 97.81 119 LEU A N 1
ATOM 949 C CA . LEU A 1 119 ? -9.496 -1.481 1.072 1.00 97.81 119 LEU A CA 1
ATOM 950 C C . LEU A 1 119 ? -10.630 -0.557 1.540 1.00 97.81 119 LEU A C 1
ATOM 952 O O . LEU A 1 119 ? -11.230 -0.822 2.578 1.00 97.81 119 LEU A O 1
ATOM 956 N N . LEU A 1 120 ? -10.955 0.494 0.780 1.00 98.12 120 LEU A N 1
ATOM 957 C CA . LEU A 1 120 ? -12.087 1.373 1.092 1.00 98.12 120 LEU A CA 1
ATOM 958 C C . LEU A 1 120 ? -13.414 0.610 1.110 1.00 98.12 120 LEU A C 1
ATOM 960 O O . LEU A 1 120 ? -14.197 0.789 2.042 1.00 98.12 120 LEU A O 1
ATOM 964 N N . GLN A 1 121 ? -13.639 -0.265 0.127 1.00 98.06 121 GLN A N 1
ATOM 965 C CA . GLN A 1 121 ? -14.821 -1.124 0.092 1.00 98.06 121 GLN A CA 1
ATOM 966 C C . GLN A 1 121 ? -14.862 -2.052 1.312 1.00 98.06 121 GLN A C 1
ATOM 968 O O . GLN A 1 121 ? -15.885 -2.145 1.978 1.00 98.06 121 GLN A O 1
ATOM 973 N N . TYR A 1 122 ? -13.732 -2.668 1.673 1.00 97.56 122 TYR A N 1
ATOM 974 C CA . TYR A 1 122 ? -13.639 -3.526 2.856 1.00 97.56 122 TYR A CA 1
ATOM 975 C C . TYR A 1 122 ? -13.985 -2.779 4.153 1.00 97.56 122 TYR A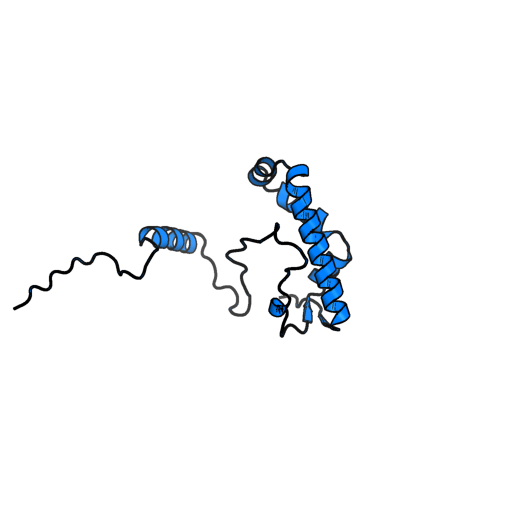 C 1
ATOM 977 O O . TYR A 1 122 ? -14.746 -3.301 4.967 1.00 97.56 122 TYR A O 1
ATOM 985 N N . ILE A 1 123 ? -13.465 -1.557 4.333 1.00 97.81 123 ILE A N 1
ATOM 986 C CA . ILE A 1 123 ? -13.770 -0.690 5.486 1.00 97.81 123 ILE A CA 1
ATOM 987 C C . ILE A 1 123 ? -15.278 -0.426 5.577 1.00 97.81 123 ILE A C 1
ATOM 989 O O . ILE A 1 123 ? -15.847 -0.522 6.665 1.00 97.81 123 ILE A O 1
ATOM 993 N N . GLN A 1 124 ? -15.922 -0.128 4.444 1.00 97.56 124 GLN A N 1
ATOM 994 C CA . GLN A 1 124 ? -17.365 0.115 4.372 1.00 97.56 124 GLN A CA 1
ATOM 995 C C . GLN A 1 124 ? -18.175 -1.149 4.686 1.00 97.56 124 GLN A C 1
ATOM 997 O O . GLN A 1 124 ? -19.032 -1.113 5.566 1.00 97.56 124 GLN A O 1
ATOM 1002 N N . ASP A 1 125 ? -17.871 -2.270 4.031 1.00 97.81 125 ASP A N 1
ATOM 1003 C CA . ASP A 1 125 ? -18.612 -3.532 4.169 1.00 97.81 125 ASP A CA 1
ATOM 1004 C C . ASP A 1 125 ? -18.566 -4.092 5.599 1.00 97.81 125 ASP A C 1
ATOM 1006 O O . ASP A 1 125 ? -19.510 -4.741 6.052 1.00 97.81 125 ASP A O 1
ATOM 1010 N N . HIS A 1 126 ? -17.480 -3.820 6.328 1.00 97.06 126 HIS A N 1
ATOM 1011 C CA . HIS A 1 126 ? -17.267 -4.301 7.696 1.00 97.06 126 HIS A CA 1
ATOM 1012 C C . HIS A 1 126 ? -17.583 -3.249 8.768 1.00 97.06 126 HIS A C 1
ATOM 1014 O O . HIS A 1 126 ? -17.408 -3.527 9.953 1.00 97.06 126 HIS A O 1
ATOM 1020 N N . ASN A 1 127 ? -18.073 -2.064 8.381 1.00 96.88 127 ASN A N 1
ATOM 1021 C CA . ASN A 1 127 ? -18.376 -0.950 9.287 1.00 96.88 127 ASN A CA 1
ATOM 1022 C C . ASN A 1 127 ? -17.195 -0.575 10.205 1.00 96.88 127 ASN A C 1
ATOM 1024 O O . ASN A 1 127 ? -17.385 -0.2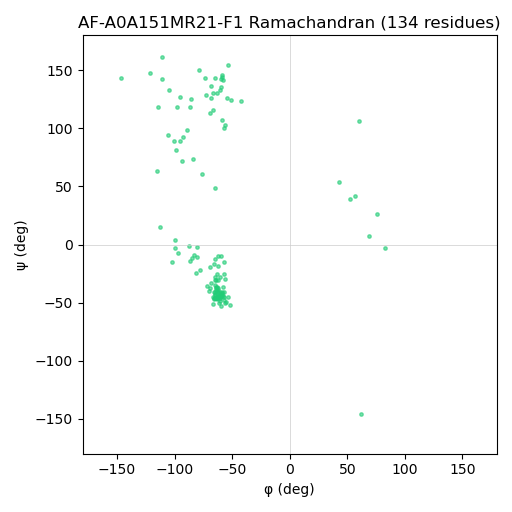86 11.390 1.00 96.88 127 ASN A O 1
ATOM 1028 N N . LEU A 1 128 ? -15.972 -0.602 9.670 1.00 97.00 128 LEU A N 1
ATOM 1029 C CA . LEU A 1 128 ? -14.776 -0.247 10.433 1.00 97.00 128 LEU A CA 1
ATOM 1030 C C . LEU A 1 128 ? -14.723 1.264 10.640 1.00 97.00 128 LEU A C 1
ATOM 1032 O O . LEU A 1 128 ? -15.110 2.052 9.773 1.00 97.00 128 LEU A O 1
ATOM 1036 N N . THR A 1 129 ? -14.252 1.676 11.810 1.00 97.31 129 THR A N 1
ATOM 1037 C CA . THR A 1 129 ? -14.279 3.088 12.188 1.00 97.31 129 THR A CA 1
ATOM 1038 C C . THR A 1 129 ? -13.147 3.863 11.522 1.00 97.31 129 THR A C 1
ATOM 1040 O O . THR A 1 129 ? -12.075 3.333 11.240 1.00 97.31 129 THR A O 1
ATOM 1043 N N . VAL A 1 130 ? -13.373 5.150 11.264 1.00 96.56 130 VAL A N 1
ATOM 1044 C CA . VAL A 1 130 ? -12.327 6.063 10.797 1.00 96.56 130 VAL A CA 1
ATOM 1045 C C . VAL A 1 130 ? -12.098 7.097 11.889 1.00 96.56 130 VAL A C 1
ATOM 1047 O O . VAL A 1 130 ? -13.020 7.820 12.269 1.00 96.56 130 VAL A O 1
ATOM 1050 N N . ILE A 1 131 ? -10.885 7.128 12.434 1.00 95.56 131 ILE A N 1
ATOM 1051 C CA . ILE A 1 131 ? -10.528 7.950 13.593 1.00 95.56 131 ILE A CA 1
ATOM 1052 C C . ILE A 1 131 ? -9.583 9.070 13.180 1.00 95.56 131 ILE A C 1
ATOM 1054 O O . ILE A 1 131 ? -8.706 8.882 12.339 1.00 95.56 131 ILE A O 1
ATOM 1058 N N . LYS A 1 132 ? -9.746 10.256 13.775 1.00 93.12 132 LYS A N 1
ATOM 1059 C CA . LYS A 1 132 ? -8.801 11.356 13.558 1.00 93.12 132 LYS A CA 1
ATOM 1060 C C . LYS A 1 132 ? -7.417 10.923 14.017 1.00 93.12 132 LYS A C 1
ATOM 1062 O O . LYS A 1 132 ? -7.278 10.392 15.117 1.00 93.12 132 LYS A O 1
ATOM 1067 N N . ASP A 1 133 ? -6.422 11.181 13.179 1.00 84.94 133 ASP A N 1
ATOM 1068 C CA . ASP A 1 133 ? -5.029 10.971 13.535 1.00 84.94 133 ASP A CA 1
ATOM 1069 C C . ASP A 1 133 ? -4.736 11.738 14.826 1.00 84.94 133 ASP A C 1
ATOM 1071 O O . ASP A 1 133 ? -5.022 12.936 14.938 1.00 84.94 133 ASP A O 1
ATOM 1075 N N . LEU A 1 134 ? -4.209 11.033 15.825 1.00 73.62 134 LEU A N 1
ATOM 1076 C CA . LEU A 1 134 ? -3.651 11.692 16.991 1.00 73.62 134 LEU A CA 1
ATOM 1077 C C . LEU A 1 134 ? -2.418 12.443 16.492 1.00 73.62 134 LEU A C 1
ATOM 1079 O O . LEU A 1 134 ? -1.478 11.829 15.990 1.00 73.62 134 LEU A O 1
ATOM 1083 N N . LEU A 1 135 ? -2.453 13.773 16.584 1.00 52.66 135 LEU A N 1
ATOM 1084 C CA . LEU A 1 135 ? -1.243 14.576 16.486 1.00 52.66 135 LEU A CA 1
ATOM 1085 C C . LEU A 1 135 ? -0.328 14.083 17.611 1.00 52.66 135 LEU A C 1
ATOM 1087 O O . LEU A 1 135 ? -0.650 14.282 18.783 1.00 52.66 135 LEU A O 1
ATOM 1091 N N . LEU A 1 136 ? 0.730 13.358 17.247 1.00 48.69 136 LEU A N 1
ATOM 1092 C CA . LEU A 1 136 ? 1.853 13.105 18.143 1.00 48.69 136 LEU A CA 1
ATOM 1093 C C . LEU A 1 136 ? 2.549 14.432 18.459 1.00 48.69 136 LEU A C 1
ATOM 1095 O O . LEU A 1 136 ? 2.716 15.241 17.515 1.00 48.69 136 LEU A O 1
#

Organism: Alligator mississippiensis (NCBI:txid8496)

Solvent-accessible surface area (backbone atoms only — not comparable to full-atom values): 8685 Å² total; per-residue (Å²): 136,83,86,86,76,74,72,97,69,69,69,92,83,59,92,65,58,72,68,59,54,50,55,53,53,51,48,46,62,74,65,56,70,67,85,60,61,93,88,61,86,77,94,69,88,82,79,75,73,75,89,56,61,75,96,68,65,69,67,73,81,52,64,92,62,60,64,43,50,35,64,62,53,50,41,53,74,65,67,47,51,50,60,53,48,52,60,58,48,54,72,41,54,67,60,26,59,75,44,57,40,69,76,56,42,43,65,58,39,53,46,52,49,52,51,42,52,52,50,54,49,50,36,60,79,67,68,46,42,74,39,79,65,77,84,125

Radius of gyration: 22.17 Å; Cα contacts (8 Å, |Δi|>4): 62; chains: 1;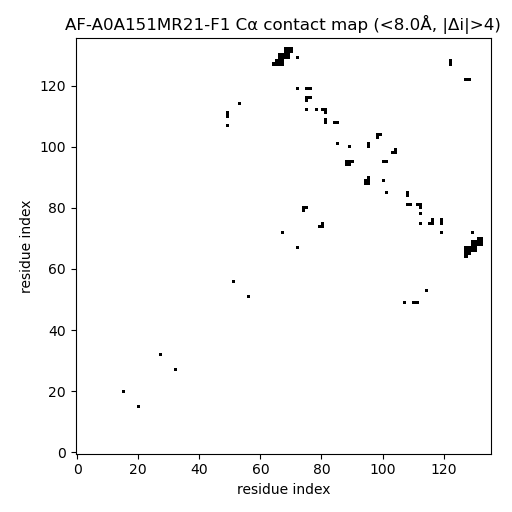 bounding box: 60×54×44 Å

Mean predicted aligned error: 11.51 Å